Protein AF-A0A095SJ74-F1 (afdb_monomer_lite)

Organism: NCBI:txid1177154

Radius of gyration: 15.79 Å; chains: 1; bounding box: 32×31×41 Å

Structure (mmCIF, N/CA/C/O backbone):
data_AF-A0A095SJ74-F1
#
_entry.id   AF-A0A095SJ74-F1
#
loop_
_atom_site.group_PDB
_atom_site.id
_atom_site.type_symbol
_atom_site.label_atom_id
_atom_site.label_alt_id
_atom_site.label_comp_id
_atom_site.label_asym_id
_atom_site.label_entity_id
_atom_site.label_seq_id
_atom_site.pdbx_PDB_ins_code
_atom_site.Cartn_x
_atom_site.Cartn_y
_atom_site.Cartn_z
_atom_site.occupancy
_atom_site.B_iso_or_equiv
_atom_site.auth_seq_id
_atom_site.auth_comp_id
_atom_site.auth_asym_id
_atom_site.auth_atom_id
_atom_site.pdbx_PDB_model_num
ATOM 1 N N . LYS A 1 1 ? -1.764 -17.469 17.599 1.00 60.69 1 LYS A N 1
ATOM 2 C CA . LYS A 1 1 ? -0.619 -17.507 16.641 1.00 60.69 1 LYS A CA 1
ATOM 3 C C . LYS A 1 1 ? -1.031 -17.839 15.201 1.00 60.69 1 LYS A C 1
ATOM 5 O O . LYS A 1 1 ? -0.454 -17.236 14.309 1.00 60.69 1 LYS A O 1
ATOM 10 N N . GLU A 1 2 ? -1.976 -18.756 14.961 1.00 66.06 2 GLU A N 1
ATOM 11 C CA . GLU A 1 2 ? -2.493 -19.041 13.602 1.00 66.06 2 GLU A CA 1
ATOM 12 C C . GLU A 1 2 ? -3.228 -17.848 12.985 1.00 66.06 2 GLU A C 1
ATOM 14 O O . GLU A 1 2 ? -2.818 -17.394 11.928 1.00 66.06 2 GLU A O 1
ATOM 19 N N . LEU A 1 3 ? -4.151 -17.219 13.723 1.00 71.31 3 LEU A N 1
ATOM 20 C CA . LEU A 1 3 ? -4.917 -16.056 13.246 1.00 71.31 3 LEU A CA 1
ATOM 21 C C . LEU A 1 3 ? -4.045 -14.915 12.671 1.00 71.31 3 LEU A C 1
ATOM 23 O O . LEU A 1 3 ? -4.394 -14.278 11.688 1.00 71.31 3 LEU A O 1
ATOM 27 N N . PHE A 1 4 ? -2.877 -14.666 13.275 1.00 74.75 4 PHE A N 1
ATOM 28 C CA . PHE A 1 4 ? -1.933 -13.645 12.807 1.00 74.75 4 PHE A CA 1
ATOM 29 C C . PHE A 1 4 ? -1.238 -14.040 11.497 1.00 74.75 4 PHE A C 1
ATOM 31 O O . PHE A 1 4 ? -0.987 -13.186 10.649 1.00 74.75 4 PHE A O 1
ATOM 38 N N . ARG A 1 5 ? -0.920 -15.330 11.329 1.00 76.56 5 ARG A N 1
ATOM 39 C CA . ARG A 1 5 ? -0.367 -15.853 10.074 1.00 76.56 5 ARG A CA 1
ATOM 40 C C . ARG A 1 5 ? -1.387 -15.750 8.947 1.00 76.56 5 ARG A C 1
ATOM 42 O O . ARG A 1 5 ? -1.006 -15.354 7.851 1.00 76.56 5 ARG A O 1
ATOM 49 N N . ASP A 1 6 ? -2.653 -16.010 9.249 1.00 86.50 6 ASP A N 1
ATOM 50 C CA . ASP A 1 6 ? -3.739 -15.917 8.275 1.00 86.50 6 ASP A CA 1
ATOM 51 C C . ASP A 1 6 ? -3.950 -14.461 7.833 1.00 86.50 6 ASP A C 1
ATOM 53 O O . ASP A 1 6 ? -3.983 -14.172 6.639 1.00 86.50 6 ASP A O 1
ATOM 57 N N . SER A 1 7 ? -3.973 -13.509 8.774 1.00 84.56 7 SER A N 1
ATOM 58 C CA . SER A 1 7 ? -4.048 -12.078 8.444 1.00 84.56 7 SER A CA 1
ATOM 59 C C . SER A 1 7 ? -2.842 -11.578 7.644 1.00 84.56 7 SER A C 1
ATOM 61 O O . SER A 1 7 ? -3.007 -10.765 6.734 1.00 84.56 7 SER A O 1
ATOM 63 N N . LEU A 1 8 ? -1.629 -12.050 7.953 1.00 88.69 8 LEU A N 1
ATOM 64 C CA . LEU A 1 8 ? -0.434 -11.690 7.187 1.00 88.69 8 LEU A CA 1
ATOM 65 C C . LEU A 1 8 ? -0.503 -12.235 5.755 1.00 88.69 8 LEU A C 1
ATOM 67 O O . LEU A 1 8 ? -0.195 -11.496 4.822 1.00 88.69 8 LEU A O 1
ATOM 71 N N . ALA A 1 9 ? -0.940 -13.483 5.579 1.00 90.19 9 ALA A N 1
ATOM 72 C CA . ALA A 1 9 ? -1.102 -14.088 4.261 1.00 90.19 9 ALA A CA 1
ATOM 73 C C . ALA A 1 9 ? -2.133 -13.324 3.415 1.00 90.19 9 ALA A C 1
ATOM 75 O O . ALA A 1 9 ? -1.838 -12.958 2.278 1.00 90.19 9 ALA A O 1
ATOM 76 N N . LEU A 1 10 ? -3.288 -12.979 3.998 1.00 90.00 10 LEU A N 1
ATOM 77 C CA . LEU A 1 10 ? -4.319 -12.172 3.333 1.00 90.00 10 LEU A CA 1
ATOM 78 C C . LEU A 1 10 ? -3.809 -10.777 2.949 1.00 90.00 10 LEU A C 1
ATOM 80 O O . LEU A 1 10 ? -4.133 -10.261 1.877 1.00 90.00 10 LEU A O 1
ATOM 84 N N . LEU A 1 11 ? -2.990 -10.155 3.803 1.00 89.62 11 LEU A N 1
ATOM 85 C CA . LEU A 1 11 ? -2.371 -8.867 3.495 1.00 89.62 11 LEU A CA 1
ATOM 86 C C . LEU A 1 11 ? -1.401 -8.980 2.314 1.00 89.62 11 LEU A C 1
ATOM 88 O O . LEU A 1 11 ? -1.443 -8.152 1.403 1.00 89.62 11 LEU A O 1
ATOM 92 N N . GLN A 1 12 ? -0.533 -9.993 2.330 1.00 90.06 12 GLN A N 1
ATOM 93 C CA . GLN A 1 12 ? 0.444 -10.234 1.270 1.00 90.06 12 GLN A CA 1
ATOM 94 C C . GLN A 1 12 ? -0.241 -10.517 -0.067 1.00 90.06 12 GLN A C 1
ATOM 96 O O . GLN A 1 12 ? 0.122 -9.902 -1.067 1.00 90.06 12 GLN A O 1
ATOM 101 N N . GLU A 1 13 ? -1.263 -11.372 -0.076 1.00 89.50 13 GLU A N 1
ATOM 102 C CA . GLU A 1 13 ? -2.064 -11.672 -1.265 1.00 89.50 13 GLU A CA 1
ATOM 103 C C . GLU A 1 13 ? -2.771 -10.417 -1.793 1.00 89.50 13 GLU A C 1
ATOM 105 O O . GLU A 1 13 ? -2.702 -10.104 -2.982 1.00 89.50 13 GLU A O 1
ATOM 110 N N . SER A 1 14 ? -3.391 -9.637 -0.904 1.00 89.12 14 SER A N 1
ATOM 111 C CA . SER A 1 14 ? -4.059 -8.393 -1.286 1.00 89.12 14 SER A CA 1
ATOM 112 C C . SER A 1 14 ? -3.093 -7.400 -1.934 1.00 89.12 14 SER A C 1
ATOM 114 O O . SER A 1 14 ? -3.455 -6.753 -2.915 1.00 89.12 14 SER A O 1
ATOM 116 N N . ILE A 1 15 ? -1.868 -7.270 -1.418 1.00 88.94 15 ILE A N 1
ATOM 117 C CA . ILE A 1 15 ? -0.831 -6.412 -2.008 1.00 88.94 15 ILE A CA 1
ATOM 118 C C . ILE A 1 15 ? -0.337 -6.988 -3.342 1.00 88.94 15 ILE A C 1
ATOM 120 O O . ILE A 1 15 ? -0.192 -6.236 -4.302 1.00 88.94 15 ILE A O 1
ATOM 124 N N . ALA A 1 16 ? -0.118 -8.303 -3.427 1.00 88.06 16 ALA A N 1
ATOM 125 C CA . ALA A 1 16 ? 0.332 -8.969 -4.650 1.00 88.06 16 ALA A CA 1
ATOM 126 C C . ALA A 1 16 ? -0.639 -8.754 -5.821 1.00 88.06 16 ALA A C 1
ATOM 128 O O . ALA A 1 16 ? -0.194 -8.498 -6.936 1.00 88.06 16 ALA A O 1
ATOM 129 N N . ASN A 1 17 ? -1.948 -8.760 -5.548 1.00 87.31 17 ASN A N 1
ATOM 130 C CA . ASN A 1 17 ? -2.998 -8.526 -6.543 1.00 87.31 17 ASN A CA 1
ATOM 131 C C . ASN A 1 17 ? -2.988 -7.119 -7.162 1.00 87.31 17 ASN A C 1
ATOM 133 O O . ASN A 1 17 ? -3.608 -6.914 -8.205 1.00 87.31 17 ASN A O 1
ATOM 137 N N . ASP A 1 18 ? -2.294 -6.151 -6.560 1.00 87.62 18 ASP A N 1
ATOM 138 C CA . ASP A 1 18 ? -2.109 -4.852 -7.205 1.00 87.62 18 ASP A CA 1
ATOM 139 C C . ASP A 1 18 ? -0.979 -4.861 -8.217 1.00 87.62 18 ASP A C 1
ATOM 141 O O . ASP A 1 18 ? -0.925 -3.958 -9.038 1.00 87.62 18 ASP A O 1
ATOM 145 N N . PHE A 1 19 ? -0.061 -5.821 -8.193 1.00 88.19 19 PHE A N 1
ATOM 146 C CA . PHE A 1 19 ? 1.006 -5.865 -9.183 1.00 88.19 19 PHE A CA 1
ATOM 147 C C . PHE A 1 19 ? 0.531 -6.556 -10.456 1.00 88.19 19 PHE A C 1
ATOM 149 O O . PHE A 1 19 ? -0.297 -7.465 -10.436 1.00 88.19 19 PHE A O 1
ATOM 156 N N . VAL A 1 20 ? 1.079 -6.135 -11.592 1.00 88.44 20 VAL A N 1
ATOM 157 C CA . VAL A 1 20 ? 1.002 -6.958 -12.798 1.00 88.44 20 VAL A CA 1
ATOM 158 C C . VAL A 1 20 ? 1.952 -8.124 -12.568 1.00 88.44 20 VAL A C 1
ATOM 160 O O . VAL A 1 20 ? 3.147 -7.908 -12.395 1.00 88.44 20 VAL A O 1
ATOM 163 N N . LEU A 1 21 ? 1.429 -9.345 -12.530 1.00 85.25 21 LEU A N 1
ATOM 164 C CA . LEU A 1 21 ? 2.231 -10.553 -12.359 1.00 85.25 21 LEU A CA 1
ATOM 165 C C . LEU A 1 21 ? 2.386 -11.274 -13.701 1.00 85.25 21 LEU A C 1
ATOM 167 O O . LEU A 1 21 ? 1.486 -11.268 -14.540 1.00 85.25 21 LEU A O 1
ATOM 171 N N . SER A 1 22 ? 3.545 -11.894 -13.901 1.00 82.88 22 SER A N 1
ATOM 172 C CA . SER A 1 22 ? 3.771 -12.862 -14.977 1.00 82.88 22 SER A CA 1
ATOM 173 C C . SER A 1 22 ? 2.908 -14.115 -14.788 1.00 82.88 22 SER A C 1
ATOM 175 O O . SER A 1 22 ? 2.379 -14.360 -13.704 1.00 82.88 22 SER A O 1
ATOM 177 N N . GLU A 1 23 ? 2.831 -14.969 -15.812 1.00 81.50 23 GLU A N 1
ATOM 178 C CA . GLU A 1 23 ? 2.153 -16.275 -15.720 1.00 81.50 23 GLU A CA 1
ATOM 179 C C . GLU A 1 23 ? 2.709 -17.163 -14.592 1.00 81.50 23 GLU A C 1
ATOM 181 O O . GLU A 1 23 ? 1.990 -17.985 -14.034 1.00 81.50 23 GLU A O 1
ATOM 186 N N . ALA A 1 24 ? 3.973 -16.959 -14.204 1.00 82.50 24 ALA A N 1
ATOM 187 C CA . ALA A 1 24 ? 4.607 -17.650 -13.085 1.00 82.50 24 ALA A CA 1
ATOM 188 C C . ALA A 1 24 ? 4.281 -17.035 -11.706 1.00 82.50 24 ALA A C 1
ATOM 190 O O . ALA A 1 24 ? 4.864 -17.457 -10.710 1.00 82.50 24 ALA A O 1
ATOM 191 N N . GLY A 1 25 ? 3.420 -16.013 -11.631 1.00 80.50 25 GLY A N 1
ATOM 192 C CA . GLY A 1 25 ? 3.031 -15.345 -10.383 1.00 80.50 25 GLY A CA 1
ATOM 193 C C . GLY A 1 25 ? 4.062 -14.355 -9.829 1.00 80.50 25 GLY A C 1
ATOM 194 O O . GLY A 1 25 ? 3.911 -13.878 -8.708 1.00 80.50 25 GLY A O 1
ATOM 195 N N . HIS A 1 26 ? 5.107 -14.029 -10.594 1.00 80.94 26 HIS A N 1
ATOM 196 C CA . HIS A 1 26 ? 6.159 -13.102 -10.168 1.00 80.94 26 HIS A CA 1
ATOM 197 C C . HIS A 1 26 ? 5.987 -11.725 -10.813 1.00 80.94 26 HIS A C 1
ATOM 199 O O . HIS A 1 26 ? 5.609 -11.669 -11.990 1.00 80.94 26 HIS A O 1
ATOM 205 N N . PRO A 1 27 ? 6.314 -10.627 -10.109 1.00 80.19 27 PRO A N 1
ATOM 206 C CA . PRO A 1 27 ? 6.388 -9.312 -10.728 1.00 80.19 27 PRO A CA 1
ATOM 207 C C . PRO A 1 27 ? 7.393 -9.318 -11.898 1.00 80.19 27 PRO A C 1
ATOM 209 O O . PRO A 1 27 ? 8.429 -9.980 -11.795 1.00 80.19 27 PRO A O 1
ATOM 212 N N . PRO A 1 28 ? 7.118 -8.606 -13.004 1.00 81.56 28 PRO A N 1
ATOM 213 C CA . PRO A 1 28 ? 8.057 -8.453 -14.111 1.00 81.56 28 PRO A CA 1
ATOM 214 C C . PRO A 1 28 ? 9.281 -7.632 -13.682 1.00 81.56 28 PRO A C 1
ATOM 216 O O . PRO A 1 28 ? 9.345 -7.124 -12.557 1.00 81.56 28 PRO A O 1
ATOM 219 N N . GLU A 1 29 ? 10.256 -7.484 -14.586 1.00 82.56 29 GLU A N 1
ATOM 220 C CA . GLU A 1 29 ? 11.453 -6.688 -14.312 1.00 82.56 29 GLU A CA 1
ATOM 221 C C . GLU A 1 29 ? 11.102 -5.294 -13.788 1.00 82.56 29 GLU A C 1
ATOM 223 O O . GLU A 1 29 ? 10.272 -4.564 -14.335 1.00 82.56 29 GLU A O 1
ATOM 228 N N . SER A 1 30 ? 11.756 -4.941 -12.686 1.00 84.88 30 SER A N 1
ATOM 229 C CA . SER A 1 30 ? 11.537 -3.671 -12.017 1.00 84.88 30 SER A CA 1
ATOM 230 C C . SER A 1 30 ? 12.410 -2.567 -12.595 1.00 84.88 30 SER A C 1
ATOM 232 O O . SER A 1 30 ? 13.555 -2.792 -12.983 1.00 84.88 30 SER A O 1
ATOM 234 N N . SER A 1 31 ? 11.884 -1.347 -12.603 1.00 85.88 31 SER A N 1
ATOM 235 C CA . SER A 1 31 ? 12.667 -0.150 -12.923 1.00 85.88 31 SER A CA 1
ATOM 236 C C . SER A 1 31 ? 13.324 0.427 -11.661 1.00 85.88 31 SER A C 1
ATOM 238 O O . SER A 1 31 ? 12.800 0.225 -10.562 1.00 85.88 31 SER A O 1
ATOM 240 N N . PRO A 1 32 ? 14.442 1.166 -11.766 1.00 90.75 32 PRO A N 1
ATOM 241 C CA . PRO A 1 32 ? 15.028 1.866 -10.624 1.00 90.75 32 PRO A CA 1
ATOM 242 C C . PRO A 1 32 ? 14.031 2.825 -9.962 1.00 90.75 32 PRO A C 1
ATOM 244 O O . PRO A 1 32 ? 13.320 3.560 -10.649 1.00 90.75 32 PRO A O 1
ATOM 247 N N . GLY A 1 33 ? 13.972 2.807 -8.631 1.00 88.56 33 GLY A N 1
ATOM 248 C CA . GLY A 1 33 ? 13.160 3.730 -7.845 1.00 88.56 33 GLY A CA 1
ATOM 249 C C . GLY A 1 33 ? 13.873 5.050 -7.531 1.00 88.56 33 GLY A C 1
ATOM 250 O O . GLY A 1 33 ? 15.028 5.260 -7.892 1.00 88.56 33 GLY A O 1
ATOM 251 N N . LEU A 1 34 ? 13.174 5.957 -6.842 1.00 88.25 34 LEU A N 1
ATOM 252 C CA . LEU A 1 34 ? 13.682 7.302 -6.519 1.00 88.25 34 LEU A CA 1
ATOM 253 C C . LEU A 1 34 ? 14.707 7.329 -5.372 1.00 88.25 34 LEU A C 1
ATOM 255 O O . LEU A 1 34 ? 15.414 8.321 -5.209 1.00 88.25 34 LEU A O 1
ATOM 259 N N . TYR A 1 35 ? 14.776 6.272 -4.560 1.00 86.88 35 TYR A N 1
ATOM 260 C CA . TYR A 1 35 ? 15.558 6.251 -3.321 1.00 86.88 35 TYR A CA 1
ATOM 261 C C . TYR A 1 35 ? 16.424 4.994 -3.219 1.00 86.88 35 TYR A C 1
ATOM 263 O O . TYR A 1 35 ? 15.875 3.898 -3.159 1.00 86.88 35 TYR A O 1
ATOM 271 N N . GLY A 1 36 ? 17.752 5.136 -3.146 1.00 87.50 36 GLY A N 1
ATOM 272 C CA . GLY A 1 36 ? 18.688 4.024 -2.906 1.00 87.50 36 GLY A CA 1
ATOM 273 C C . GLY A 1 36 ? 18.381 2.775 -3.743 1.00 87.50 36 GLY A C 1
ATOM 274 O O . GLY A 1 36 ? 18.233 2.854 -4.959 1.00 87.50 36 GLY A O 1
ATOM 275 N N . ASP A 1 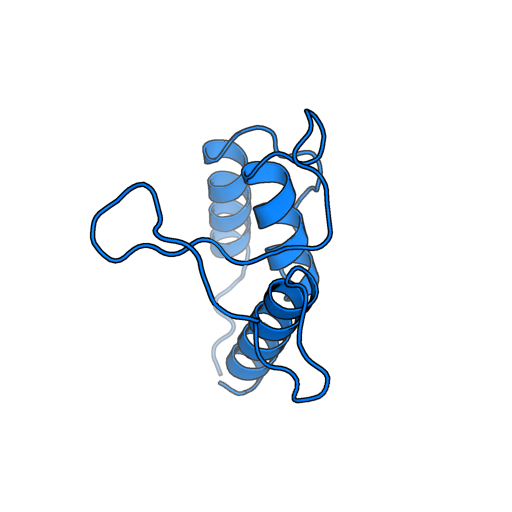37 ? 18.200 1.637 -3.072 1.00 89.12 37 ASP A N 1
ATOM 276 C CA . ASP A 1 37 ? 17.875 0.350 -3.702 1.00 89.12 37 ASP A CA 1
ATOM 277 C C . ASP A 1 37 ? 16.379 0.138 -4.001 1.00 89.12 37 ASP A C 1
ATOM 279 O O . ASP A 1 37 ? 15.947 -0.982 -4.277 1.00 89.12 37 ASP A O 1
ATOM 283 N N . SER A 1 38 ? 15.560 1.193 -3.979 1.00 86.25 38 SER A N 1
ATOM 284 C CA . SER A 1 38 ? 14.138 1.088 -4.328 1.00 86.25 38 SER A CA 1
ATOM 285 C C . SER A 1 38 ? 13.925 0.696 -5.793 1.00 86.25 38 SER A C 1
ATOM 287 O O . SER A 1 38 ? 14.791 0.873 -6.660 1.00 86.25 38 SER A O 1
ATOM 289 N N . ARG A 1 39 ? 12.748 0.127 -6.061 1.00 89.44 39 ARG A N 1
ATOM 290 C CA . ARG A 1 39 ? 12.341 -0.408 -7.360 1.00 89.44 39 ARG A CA 1
ATOM 291 C C . ARG A 1 39 ? 10.875 -0.081 -7.638 1.00 89.44 39 ARG A C 1
ATOM 293 O O . ARG A 1 39 ? 10.054 -0.115 -6.723 1.00 89.44 39 ARG A O 1
ATOM 300 N N . PHE A 1 40 ? 10.553 0.218 -8.893 1.00 87.50 40 PHE A N 1
ATOM 301 C CA . PHE A 1 40 ? 9.187 0.376 -9.382 1.00 87.50 40 PHE A CA 1
ATOM 302 C C . PHE A 1 40 ? 8.739 -0.884 -10.112 1.00 87.50 40 PHE A C 1
ATOM 304 O O . PHE A 1 40 ? 9.428 -1.366 -11.011 1.00 87.50 40 PHE A O 1
ATOM 311 N N . PHE A 1 41 ? 7.561 -1.374 -9.742 1.00 87.12 41 PHE A N 1
ATOM 312 C CA . PHE A 1 41 ? 6.909 -2.511 -10.375 1.00 87.12 41 PHE A CA 1
ATOM 313 C C . PHE A 1 41 ? 5.625 -2.038 -11.061 1.00 87.12 41 PHE A C 1
ATOM 315 O O . PHE A 1 41 ? 4.910 -1.209 -10.489 1.00 87.12 41 PHE A O 1
ATOM 322 N N . PRO A 1 42 ? 5.307 -2.551 -12.260 1.00 86.94 42 PRO A N 1
ATOM 323 C CA . PRO A 1 42 ? 4.018 -2.305 -12.887 1.00 86.94 42 PRO A CA 1
ATOM 324 C C . PRO A 1 42 ? 2.881 -2.792 -11.984 1.00 86.94 42 PRO A C 1
ATOM 326 O O . PRO A 1 42 ? 2.921 -3.908 -11.465 1.00 86.94 42 PRO A O 1
ATOM 329 N N . ALA A 1 43 ? 1.865 -1.954 -11.809 1.00 85.19 43 ALA A N 1
ATOM 330 C CA . ALA A 1 43 ? 0.722 -2.226 -10.951 1.00 85.19 43 ALA A CA 1
ATOM 331 C C . ALA A 1 43 ? -0.598 -1.977 -11.689 1.00 85.19 43 ALA A C 1
ATOM 333 O O . ALA A 1 43 ? -0.684 -1.129 -12.580 1.00 85.19 43 ALA A O 1
ATOM 334 N N . THR A 1 44 ? -1.626 -2.728 -11.315 1.00 77.00 44 THR A N 1
ATOM 335 C CA . THR A 1 44 ? -3.007 -2.539 -11.726 1.00 77.00 44 THR A CA 1
ATOM 336 C C . THR A 1 44 ? -3.646 -1.471 -10.832 1.00 77.00 44 THR A C 1
ATOM 338 O O . THR A 1 44 ? -3.673 -1.564 -9.608 1.00 77.00 44 THR A O 1
ATOM 341 N N . GLY A 1 45 ? -4.124 -0.390 -11.449 1.00 70.56 45 GLY A N 1
ATOM 342 C CA . GLY A 1 45 ? -4.745 0.733 -10.747 1.00 70.56 45 GLY A CA 1
ATOM 343 C C . GLY A 1 45 ? -4.111 2.078 -11.085 1.00 70.56 45 GLY A C 1
ATOM 344 O O . GLY A 1 45 ? -2.979 2.175 -11.548 1.00 70.56 45 GLY A O 1
ATOM 345 N N . THR A 1 46 ? -4.873 3.146 -10.871 1.00 67.19 46 THR A N 1
ATOM 346 C CA . THR A 1 46 ? -4.435 4.511 -11.166 1.00 67.19 46 THR A CA 1
ATOM 347 C C . THR A 1 46 ? -4.478 5.334 -9.890 1.00 67.19 46 THR A C 1
ATOM 349 O O . THR A 1 46 ? -5.498 5.389 -9.197 1.00 67.19 46 THR A O 1
ATOM 352 N N . PHE A 1 47 ? -3.357 5.986 -9.588 1.00 62.25 47 PHE A N 1
ATOM 353 C CA . PHE A 1 47 ? -3.288 6.966 -8.517 1.00 62.25 47 PHE A CA 1
ATOM 354 C C . PHE A 1 47 ? -4.096 8.203 -8.927 1.00 62.25 47 PHE A C 1
ATOM 356 O O . PHE A 1 47 ? -3.729 8.924 -9.852 1.00 62.25 47 PHE A O 1
ATOM 363 N N . TRP A 1 48 ? -5.211 8.445 -8.244 1.00 60.16 48 TRP A N 1
ATOM 364 C CA . TRP A 1 48 ? -6.005 9.670 -8.369 1.00 60.16 48 TRP A CA 1
ATOM 365 C C . TRP A 1 48 ? -6.536 10.076 -6.992 1.00 60.16 48 TRP A C 1
ATOM 367 O O . TRP A 1 48 ? -6.347 9.368 -6.007 1.00 60.16 48 TRP A O 1
ATOM 377 N N . LEU A 1 49 ? -7.235 11.208 -6.904 1.00 54.16 49 LEU A N 1
ATOM 378 C CA . LEU A 1 49 ? -7.642 11.850 -5.643 1.00 54.16 49 LEU A CA 1
ATOM 379 C C . LEU A 1 49 ? -8.441 10.953 -4.655 1.00 54.16 49 LEU A C 1
ATOM 381 O O . LEU A 1 49 ? -8.466 11.225 -3.461 1.00 54.16 49 LEU A O 1
ATOM 385 N N . GLY A 1 50 ? -9.060 9.867 -5.132 1.00 56.72 50 GLY A N 1
ATOM 386 C CA . GLY A 1 50 ? -9.803 8.857 -4.358 1.00 56.72 50 GLY A CA 1
ATOM 387 C C . GLY A 1 50 ? -9.081 7.507 -4.191 1.00 56.72 50 GLY A C 1
ATOM 388 O O . GLY A 1 50 ? -9.643 6.583 -3.608 1.00 56.72 50 GLY A O 1
ATOM 389 N N . ASN A 1 51 ? -7.857 7.400 -4.712 1.00 64.31 51 ASN A N 1
ATOM 390 C CA . ASN A 1 51 ? -6.920 6.280 -4.595 1.00 64.31 51 ASN A CA 1
ATOM 391 C C . ASN A 1 51 ? -5.538 6.831 -4.196 1.00 64.31 51 ASN A C 1
ATOM 393 O O . ASN A 1 51 ? -4.530 6.604 -4.863 1.00 64.31 51 ASN A O 1
ATOM 397 N N . THR A 1 52 ? -5.506 7.612 -3.114 1.00 77.75 52 THR A N 1
ATOM 398 C CA . THR A 1 52 ? -4.260 8.061 -2.483 1.00 77.75 52 THR A CA 1
ATOM 399 C C . THR A 1 52 ? -3.578 6.900 -1.762 1.00 77.75 52 THR A C 1
ATOM 401 O O . THR A 1 52 ? -4.228 5.904 -1.432 1.00 77.75 52 THR A O 1
ATOM 404 N N . CYS A 1 53 ? -2.300 7.060 -1.414 1.00 76.88 53 CYS A N 1
ATOM 405 C CA . CYS A 1 53 ? -1.567 6.094 -0.591 1.00 76.88 53 CYS A CA 1
ATOM 406 C C . CYS A 1 53 ? -2.304 5.761 0.720 1.00 76.88 53 CYS A C 1
ATOM 408 O O . CYS A 1 53 ? -2.333 4.609 1.132 1.00 76.88 53 CYS A O 1
ATOM 410 N N . ASN A 1 54 ? -2.982 6.734 1.334 1.00 82.75 54 ASN A N 1
ATOM 411 C CA . ASN A 1 54 ? -3.705 6.533 2.592 1.00 82.75 54 ASN A CA 1
ATOM 412 C C . ASN A 1 54 ? -4.975 5.694 2.397 1.00 82.75 54 ASN A C 1
ATOM 414 O O . ASN A 1 54 ? -5.217 4.744 3.143 1.00 82.75 54 ASN A O 1
ATOM 418 N N . THR A 1 55 ? -5.759 5.992 1.356 1.00 82.12 55 THR A N 1
ATOM 419 C CA . THR A 1 55 ? -6.944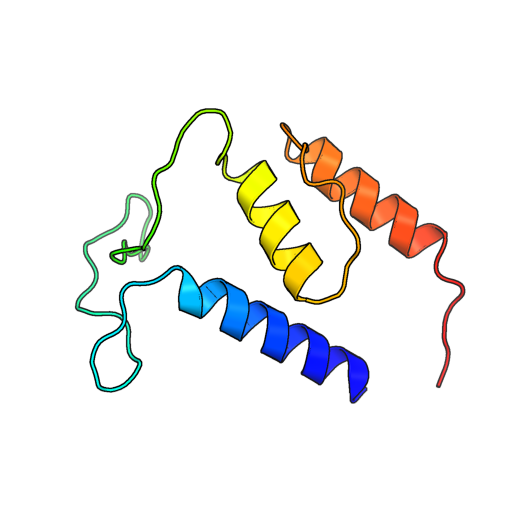 5.186 1.014 1.00 82.12 55 THR A CA 1
ATOM 420 C C . THR A 1 55 ? -6.563 3.781 0.547 1.00 82.12 55 THR A C 1
ATOM 422 O O . THR A 1 55 ? -7.272 2.823 0.850 1.00 82.12 55 THR A O 1
ATOM 425 N N . TRP A 1 56 ? -5.427 3.646 -0.143 1.00 84.94 56 TRP A N 1
ATOM 426 C CA . TRP A 1 56 ? -4.855 2.366 -0.545 1.00 84.94 56 TRP A CA 1
ATOM 427 C C . TRP A 1 56 ? -4.487 1.520 0.680 1.00 84.94 56 TR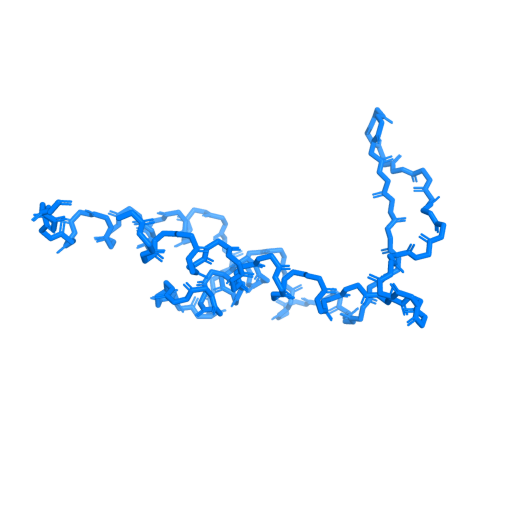P A C 1
ATOM 429 O O . TRP A 1 56 ? -4.991 0.407 0.823 1.00 84.94 56 TRP A O 1
ATOM 439 N N . THR A 1 57 ? -3.729 2.084 1.625 1.00 86.50 57 THR A N 1
ATOM 440 C CA . THR A 1 57 ? -3.347 1.405 2.874 1.00 86.50 57 THR A CA 1
ATOM 441 C C . THR A 1 57 ? -4.572 0.954 3.669 1.00 86.50 57 THR A C 1
ATOM 443 O O . THR A 1 57 ? -4.629 -0.190 4.120 1.00 86.50 57 THR A O 1
ATOM 446 N N . ALA A 1 58 ? -5.594 1.810 3.786 1.00 84.94 58 ALA A N 1
ATOM 447 C CA . ALA A 1 58 ? -6.832 1.458 4.479 1.00 84.94 58 ALA A CA 1
ATOM 448 C C . ALA A 1 58 ? -7.558 0.263 3.826 1.00 84.94 58 ALA A C 1
ATOM 450 O O . ALA A 1 58 ? -8.049 -0.622 4.529 1.00 84.94 58 ALA A O 1
ATOM 451 N N . LYS A 1 59 ? -7.593 0.196 2.486 1.00 85.06 59 LYS A N 1
ATOM 452 C CA . LYS A 1 59 ? -8.187 -0.932 1.745 1.00 85.06 59 LYS A CA 1
ATOM 453 C C . LYS A 1 59 ? -7.422 -2.239 1.976 1.00 85.06 59 LYS A C 1
ATOM 455 O O . LYS A 1 59 ? -8.063 -3.267 2.176 1.00 85.06 59 LYS A O 1
ATOM 460 N N . LYS A 1 60 ? -6.083 -2.209 1.985 1.00 88.44 60 LYS A N 1
ATOM 461 C CA . LYS A 1 60 ? -5.254 -3.413 2.199 1.00 88.44 60 LYS A CA 1
ATOM 462 C C . LYS A 1 60 ? -5.385 -3.979 3.603 1.00 88.44 60 LYS A C 1
ATOM 464 O O . LYS A 1 60 ? -5.601 -5.175 3.761 1.00 88.44 60 LYS A O 1
ATOM 469 N N . LEU A 1 61 ? -5.360 -3.116 4.612 1.00 85.81 61 LEU A N 1
ATOM 470 C CA . LEU A 1 61 ? -5.588 -3.530 5.997 1.00 85.81 61 LEU A CA 1
ATOM 471 C C . LEU A 1 61 ? -7.013 -4.077 6.195 1.00 85.81 61 LEU A C 1
ATOM 473 O O . LEU A 1 61 ? -7.188 -5.092 6.864 1.00 85.81 61 LEU A O 1
ATOM 477 N N . SER A 1 62 ? -8.014 -3.487 5.532 1.00 85.06 62 SER A N 1
ATOM 478 C CA . SER A 1 62 ? -9.380 -4.027 5.529 1.00 85.06 62 SER A CA 1
ATOM 479 C C . SER A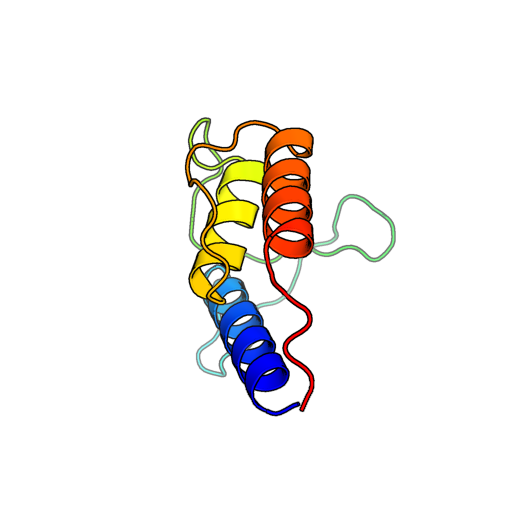 1 62 ? -9.492 -5.394 4.861 1.00 85.06 62 SER A C 1
ATOM 481 O O . SER A 1 62 ? -10.261 -6.220 5.348 1.00 85.06 62 SER A O 1
ATOM 483 N N . ALA A 1 63 ? -8.744 -5.656 3.787 1.00 85.88 63 ALA A N 1
ATOM 484 C CA . ALA A 1 63 ? -8.695 -6.979 3.163 1.00 85.88 63 ALA A CA 1
ATOM 485 C C . ALA A 1 63 ? -8.032 -8.030 4.074 1.00 85.88 63 ALA A C 1
ATOM 487 O O . ALA A 1 63 ? -8.401 -9.197 4.027 1.00 85.88 63 ALA A O 1
ATOM 488 N N . ALA A 1 64 ? -7.117 -7.606 4.949 1.00 85.25 64 ALA A N 1
ATOM 489 C CA . ALA A 1 64 ? -6.475 -8.451 5.957 1.00 85.25 64 ALA A CA 1
ATOM 490 C C . ALA A 1 64 ? -7.321 -8.670 7.233 1.00 85.25 64 ALA A C 1
ATOM 492 O O . ALA A 1 64 ? -6.844 -9.269 8.198 1.00 85.25 64 ALA A O 1
ATOM 493 N N . GLY A 1 65 ? -8.568 -8.178 7.254 1.00 84.25 65 GLY A N 1
ATOM 494 C CA . GLY A 1 65 ? -9.503 -8.348 8.370 1.00 84.25 65 GLY A CA 1
ATOM 495 C C . GLY A 1 65 ? -9.482 -7.231 9.417 1.00 84.25 65 GLY A C 1
ATOM 496 O O . GLY A 1 65 ? -10.129 -7.375 10.451 1.00 84.25 65 GLY A O 1
ATOM 497 N N . ILE A 1 66 ? -8.785 -6.115 9.169 1.00 82.88 66 ILE A N 1
ATOM 498 C CA . ILE A 1 66 ? -8.746 -4.958 10.077 1.00 82.88 66 ILE A CA 1
ATOM 499 C C . ILE A 1 66 ? -9.762 -3.909 9.594 1.00 82.88 66 ILE A C 1
ATOM 501 O O . ILE A 1 66 ? -9.508 -3.240 8.589 1.00 82.88 66 ILE A O 1
ATOM 505 N N . PRO A 1 67 ? -10.920 -3.736 10.255 1.00 76.62 67 PRO A N 1
ATOM 506 C CA . PRO A 1 67 ? -12.028 -2.945 9.722 1.00 76.62 67 PRO A CA 1
ATOM 507 C C . PRO A 1 67 ? -11.732 -1.437 9.757 1.00 76.62 67 PRO A C 1
ATOM 509 O O . PRO A 1 67 ? -12.098 -0.746 10.701 1.00 76.62 67 PRO A O 1
ATOM 512 N N . LEU A 1 68 ? -11.077 -0.901 8.727 1.00 76.00 68 LEU A N 1
ATOM 513 C CA . LEU A 1 68 ? -10.796 0.532 8.596 1.00 76.00 68 LEU A CA 1
ATOM 514 C C . LEU A 1 68 ? -11.834 1.248 7.724 1.00 76.00 68 LEU A C 1
ATOM 516 O O . LEU A 1 68 ? -12.327 0.714 6.724 1.00 76.00 68 LEU A O 1
ATOM 520 N N . HIS A 1 69 ? -12.120 2.510 8.045 1.00 74.38 69 HIS A N 1
ATOM 521 C CA . HIS A 1 69 ? -12.907 3.379 7.179 1.00 74.38 69 HIS A CA 1
ATOM 522 C C . HIS A 1 69 ? -12.128 3.698 5.895 1.00 74.38 69 HIS A C 1
ATOM 524 O O . HIS A 1 69 ? -11.020 4.236 5.904 1.00 74.38 69 HIS A O 1
ATOM 530 N N . ARG A 1 70 ? -12.747 3.410 4.745 1.00 62.53 70 ARG A N 1
ATOM 531 C CA . ARG A 1 70 ? -12.126 3.562 3.416 1.00 62.53 70 ARG A CA 1
ATOM 532 C C . ARG A 1 70 ? -11.868 5.019 3.000 1.00 62.53 70 ARG A C 1
ATOM 534 O O . ARG A 1 70 ? -11.060 5.253 2.108 1.00 62.53 70 ARG A O 1
ATOM 541 N N . LEU A 1 71 ? -12.515 5.992 3.645 1.00 64.62 71 LEU A N 1
ATOM 542 C CA . LEU A 1 71 ? -12.381 7.432 3.370 1.00 64.62 71 LEU A CA 1
ATOM 543 C C . LEU A 1 71 ? -11.310 8.085 4.250 1.00 64.62 71 LEU A C 1
ATOM 545 O O . LEU A 1 71 ? -11.550 9.086 4.922 1.00 64.62 71 LEU A O 1
ATOM 549 N N . THR A 1 72 ? -10.121 7.488 4.265 1.00 66.75 72 THR A N 1
ATOM 550 C CA . THR A 1 72 ? -9.011 7.977 5.075 1.00 66.75 72 THR A CA 1
ATOM 551 C C . THR A 1 72 ? -8.042 8.779 4.212 1.00 66.75 72 THR A C 1
ATOM 553 O O . THR A 1 72 ? -7.254 8.220 3.451 1.00 66.75 72 THR A O 1
ATOM 556 N N . PHE A 1 73 ? -8.115 10.107 4.310 1.00 67.88 73 PHE A N 1
ATOM 557 C CA . PHE A 1 73 ? -7.351 11.015 3.445 1.00 67.88 73 PHE A CA 1
ATOM 558 C C . PHE A 1 73 ? -5.926 11.288 3.941 1.00 67.88 73 PHE A C 1
ATOM 560 O O . PHE A 1 73 ? -5.057 11.619 3.135 1.00 67.88 73 PHE A O 1
ATOM 567 N N . SER A 1 74 ? -5.658 11.110 5.240 1.00 79.06 74 SER A N 1
ATOM 568 C CA . SER A 1 74 ? -4.350 11.358 5.858 1.00 79.06 74 SER A CA 1
ATOM 569 C C . SER A 1 74 ? -3.789 10.118 6.554 1.00 79.06 74 SER A C 1
ATOM 571 O O . SER A 1 74 ? -4.536 9.303 7.097 1.00 79.06 74 SER A O 1
ATOM 573 N N . ALA A 1 75 ? -2.458 10.009 6.603 1.00 77.19 75 ALA A N 1
ATOM 574 C CA . ALA A 1 75 ? -1.770 8.940 7.327 1.00 77.19 75 ALA A CA 1
ATOM 575 C C . ALA A 1 75 ? -2.132 8.941 8.823 1.00 77.19 75 ALA A C 1
ATOM 577 O O . ALA A 1 75 ? -2.354 7.888 9.413 1.00 77.19 75 ALA A O 1
ATOM 578 N N . GLY A 1 76 ? -2.283 10.131 9.420 1.00 78.25 76 GLY A N 1
ATOM 579 C CA . GLY A 1 76 ? -2.694 10.276 10.817 1.00 78.25 76 GLY A CA 1
ATOM 580 C C . GLY A 1 76 ? -4.075 9.684 11.103 1.00 78.25 76 GLY A C 1
ATOM 581 O O . GLY A 1 76 ? -4.281 9.101 12.162 1.00 78.25 76 GLY A O 1
ATOM 582 N N . SER A 1 77 ? -5.011 9.762 10.153 1.00 79.12 77 SER A N 1
ATOM 583 C CA . SER A 1 77 ? -6.335 9.159 10.319 1.00 79.12 77 SER A CA 1
ATOM 584 C C . SER A 1 77 ? -6.308 7.628 10.176 1.00 79.12 77 SER A C 1
ATOM 586 O O . SER A 1 77 ? -7.086 6.964 10.860 1.00 79.12 77 SER A O 1
ATOM 588 N N . VAL A 1 78 ? -5.386 7.054 9.385 1.00 79.06 78 VAL A N 1
ATOM 589 C CA . VAL A 1 78 ? -5.169 5.590 9.339 1.00 79.06 78 VAL A CA 1
ATOM 590 C C . VAL A 1 78 ? -4.620 5.121 10.682 1.00 79.06 78 VAL A C 1
ATOM 592 O O . VAL A 1 78 ? -5.178 4.223 11.309 1.00 79.06 78 VAL A O 1
ATOM 595 N N . LEU A 1 79 ? -3.543 5.766 11.140 1.00 83.06 79 LEU A N 1
ATOM 596 C CA . LEU A 1 79 ? -2.872 5.410 12.386 1.00 83.06 79 LEU A CA 1
ATOM 597 C C . LEU A 1 79 ? -3.809 5.546 13.585 1.00 83.06 79 LEU A C 1
ATOM 599 O O . LEU A 1 79 ? -3.831 4.655 14.426 1.00 83.06 79 LEU A O 1
ATOM 603 N N . ARG A 1 80 ? -4.635 6.598 13.630 1.00 82.69 80 ARG A N 1
ATOM 604 C CA . ARG A 1 80 ? -5.598 6.786 14.718 1.00 82.69 80 ARG A CA 1
ATOM 605 C C . ARG A 1 80 ? -6.642 5.670 14.788 1.00 82.69 80 ARG A C 1
ATOM 607 O O . ARG A 1 80 ? -6.921 5.172 15.868 1.00 82.69 80 ARG A O 1
ATOM 614 N N 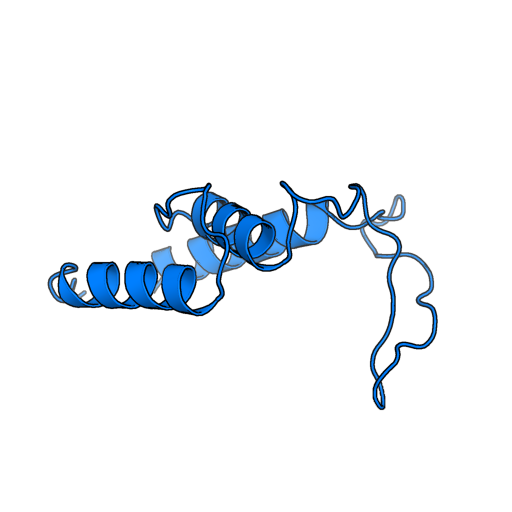. GLN A 1 81 ? -7.175 5.229 13.649 1.00 80.75 81 GLN A N 1
ATOM 615 C CA . GLN A 1 81 ? -8.121 4.108 13.634 1.00 80.75 81 GLN A CA 1
ATOM 616 C C . GLN A 1 81 ? -7.474 2.803 14.112 1.00 80.75 81 GLN A C 1
ATOM 618 O O . GLN A 1 81 ? -8.106 2.039 14.836 1.00 80.75 81 GLN A O 1
ATOM 623 N N . LEU A 1 82 ? -6.208 2.564 13.753 1.00 82.44 82 LEU A N 1
ATOM 624 C CA . LEU A 1 82 ? -5.458 1.403 14.237 1.00 82.44 82 LEU A CA 1
ATOM 625 C C . LEU A 1 82 ? -5.212 1.469 15.747 1.00 82.44 82 LEU A C 1
ATOM 627 O O . LEU A 1 82 ? -5.397 0.467 16.434 1.00 82.44 82 LEU A O 1
ATOM 631 N N . THR A 1 83 ? -4.820 2.633 16.276 1.00 82.44 83 THR A N 1
ATOM 632 C CA . THR A 1 83 ? -4.596 2.800 17.719 1.00 82.44 83 THR A CA 1
ATOM 633 C C . THR A 1 83 ? -5.888 2.668 18.511 1.00 82.44 83 THR A C 1
ATOM 635 O O . THR A 1 83 ? -5.885 2.028 19.558 1.00 82.44 83 THR A O 1
ATOM 638 N N . ASP A 1 84 ? -6.992 3.218 18.002 1.00 81.88 84 ASP A N 1
ATOM 639 C CA . ASP A 1 84 ? -8.299 3.130 18.654 1.00 81.88 84 ASP A CA 1
ATOM 640 C C . ASP A 1 84 ? -8.790 1.668 18.678 1.00 81.88 84 ASP A C 1
ATOM 642 O O . ASP A 1 84 ? -9.276 1.196 19.704 1.00 81.88 84 ASP A O 1
ATOM 646 N N . GLN A 1 85 ? -8.582 0.903 17.599 1.00 75.44 85 GLN A N 1
ATOM 647 C CA . GLN A 1 85 ? -8.899 -0.531 17.578 1.00 75.44 85 GLN A CA 1
ATOM 648 C C . GLN A 1 85 ? -8.016 -1.345 18.517 1.00 75.44 85 GLN A C 1
ATOM 650 O O . GLN A 1 85 ? -8.539 -2.157 19.272 1.00 75.44 85 GLN A O 1
ATOM 655 N N . ALA A 1 86 ? -6.704 -1.102 18.525 1.00 74.56 86 ALA A N 1
ATOM 656 C CA . ALA A 1 86 ? -5.789 -1.780 19.440 1.00 74.56 86 ALA A CA 1
ATOM 657 C C . ALA A 1 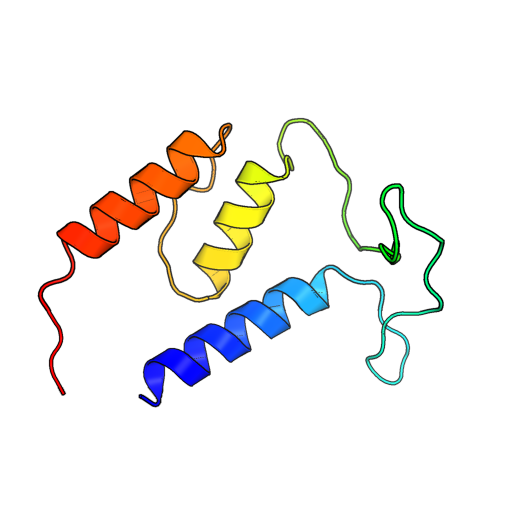86 ? -6.109 -1.474 20.915 1.00 74.56 86 ALA A C 1
ATOM 659 O O . ALA A 1 86 ? -5.944 -2.343 21.766 1.00 74.56 86 ALA A O 1
ATOM 660 N N . ALA A 1 87 ? -6.591 -0.265 21.217 1.00 72.25 87 ALA A N 1
ATOM 661 C CA . ALA A 1 87 ? -7.016 0.127 22.558 1.00 72.25 87 ALA A CA 1
ATOM 662 C C . ALA A 1 87 ? -8.374 -0.480 22.963 1.00 72.25 87 ALA A C 1
ATOM 664 O O . ALA A 1 87 ? -8.588 -0.754 24.143 1.00 72.25 87 ALA A O 1
ATOM 665 N N . CYS A 1 88 ? -9.288 -0.694 22.009 1.00 59.97 88 CYS A N 1
ATOM 666 C CA . CYS A 1 88 ? -10.593 -1.315 22.256 1.00 59.97 88 CYS A CA 1
ATOM 667 C C . CYS A 1 88 ? -10.584 -2.848 22.159 1.00 59.97 88 CYS A C 1
ATOM 669 O O . CYS A 1 88 ? -11.546 -3.476 22.601 1.00 59.97 88 CYS A O 1
ATOM 671 N N . GLN A 1 89 ? -9.538 -3.464 21.603 1.00 56.09 89 GLN A N 1
ATOM 672 C CA . GLN A 1 89 ? -9.380 -4.914 21.618 1.00 56.09 89 GLN A CA 1
ATOM 673 C C . GLN A 1 89 ? -8.959 -5.328 23.039 1.00 56.09 89 GLN A C 1
ATOM 675 O O . GLN A 1 89 ? -7.835 -5.024 23.446 1.00 56.09 89 GLN A O 1
ATOM 680 N N . PRO A 1 90 ? -9.816 -6.003 23.834 1.00 50.94 90 PRO A N 1
ATOM 681 C CA . PRO A 1 90 ? -9.340 -6.582 25.080 1.00 50.94 90 PRO A CA 1
ATOM 682 C C . PRO A 1 90 ? -8.249 -7.589 24.712 1.00 50.94 90 PRO A C 1
ATOM 684 O O . PRO A 1 90 ? -8.339 -8.230 23.665 1.00 50.94 90 PRO A O 1
ATOM 687 N N . ALA A 1 91 ? -7.207 -7.700 25.535 1.00 52.34 91 ALA A N 1
ATOM 688 C CA . ALA A 1 91 ? -6.126 -8.651 25.315 1.00 52.34 91 ALA A CA 1
ATOM 689 C C . ALA A 1 91 ? -6.721 -10.058 25.127 1.00 52.34 91 ALA A C 1
ATOM 691 O O . ALA A 1 91 ? -7.154 -10.696 26.087 1.00 52.34 91 ALA A O 1
ATOM 692 N N . ILE A 1 92 ? -6.811 -10.515 23.875 1.00 50.44 92 ILE A N 1
ATOM 693 C CA . ILE A 1 92 ? -7.291 -11.856 23.555 1.00 50.44 92 ILE A CA 1
ATOM 694 C C . ILE A 1 92 ? -6.100 -12.774 23.805 1.00 50.44 92 ILE A C 1
ATOM 696 O O . ILE A 1 92 ? -5.317 -13.089 22.911 1.00 50.44 92 ILE A O 1
ATOM 700 N N . ASN A 1 93 ? -5.905 -13.089 25.081 1.00 41.97 93 ASN A N 1
ATOM 701 C CA . ASN A 1 93 ? -4.897 -14.019 25.551 1.00 41.97 93 ASN A CA 1
ATOM 702 C C . ASN A 1 93 ? -5.330 -15.428 25.129 1.00 41.97 93 ASN A C 1
ATOM 704 O O . ASN A 1 93 ? -6.368 -15.906 25.589 1.00 41.97 93 ASN A O 1
ATOM 708 N N . ASN A 1 94 ? -4.540 -16.081 24.277 1.00 39.56 94 ASN A N 1
ATOM 709 C CA . ASN A 1 94 ? -4.429 -17.540 24.233 1.00 39.56 94 ASN A CA 1
ATOM 710 C C . ASN A 1 94 ? -3.001 -17.933 23.844 1.00 39.56 94 ASN A C 1
ATOM 712 O O . ASN A 1 94 ? -2.570 -17.564 22.721 1.00 39.56 94 ASN A O 1
#

pLDDT: mean 78.27, std 11.66, range [39.56, 90.75]

Foldseek 3Di:
DVLVVQLVVQLVVLVLQQFDADPVSHFPDWDDDPDDRDTHTHTHDDDDQLNDPQLVVQVSSVSSVQNGDSPGNDPVNSVVSVVVVVVPDDPPDD

InterPro domains:
  IPR011727 Conserved hypothetical protein CHP02117 [PF09601] (7-69)

Secondary structure (DSSP, 8-state):
-HHHHHHHHHHHHHHHTTBPPPTTS---PPEE-SSTT-EE--BSS---TTS-HHHHHHHHHHHTT----S---SHHHHHHHHHHHHHHS-----

Sequence (94 aa):
KELFRDSLALLQESIANDFVLSEAGHPPESSPGLYGDSRFFPATGTFWLGNTCNTWTAKKLSAAGIPLHRLTFSAGSVLRQLTDQAACQPAINN